Protein AF-A0A2U9CJK7-F1 (afdb_monomer_lite)

Sequence (145 aa):
MDGEAGDVMVTSANRKRSVVTGSARKMKDNAADWHNLMMRWNKLNEDGFNVAEKIVNIRLSQSDQQLLVGESSSSSSAAPAGGAAELEDECCKLQDVVNKMVAVVTKMECLMTSQRGIQDLEEFQFGPEGRKVPQFHTWNTKQFG

Radius of gyration: 31.99 Å; chains: 1; bounding box: 86×52×101 Å

pLDDT: mean 79.3, std 20.82, range [36.84, 98.75]

Organism: Scophthalmus maximus (NCBI:txid52904)

Structure (mmCIF, N/CA/C/O backbone):
data_AF-A0A2U9CJK7-F1
#
_entry.id   AF-A0A2U9CJK7-F1
#
loop_
_atom_site.group_PDB
_atom_site.id
_atom_site.type_symbol
_atom_site.label_atom_id
_atom_site.label_alt_id
_atom_site.label_comp_id
_atom_site.label_asym_id
_atom_site.label_entity_id
_atom_site.label_seq_id
_atom_site.pdbx_PDB_ins_code
_atom_site.Cartn_x
_atom_site.Cartn_y
_atom_site.Cartn_z
_atom_site.occupancy
_atom_site.B_iso_or_equiv
_atom_site.auth_seq_id
_atom_site.auth_comp_id
_atom_site.auth_asym_id
_atom_site.auth_atom_id
_atom_site.pdbx_PDB_model_num
ATOM 1 N N . MET A 1 1 ? 58.699 35.894 -3.008 1.00 37.53 1 MET A N 1
ATOM 2 C CA . MET A 1 1 ? 58.166 36.415 -4.280 1.00 37.53 1 MET A CA 1
ATOM 3 C C . MET A 1 1 ? 57.292 35.322 -4.869 1.00 37.53 1 MET A C 1
ATOM 5 O O . MET A 1 1 ? 57.749 34.559 -5.705 1.00 37.53 1 MET A O 1
ATOM 9 N N . ASP A 1 2 ? 56.205 34.968 -4.190 1.00 38.47 2 ASP A N 1
ATOM 10 C CA . ASP A 1 2 ? 54.937 35.720 -4.081 1.00 38.47 2 ASP A CA 1
ATOM 11 C C . ASP A 1 2 ? 54.183 35.726 -5.407 1.00 38.47 2 ASP A C 1
ATOM 13 O O . ASP A 1 2 ? 54.681 36.234 -6.409 1.00 38.47 2 ASP A O 1
ATOM 17 N N . GLY A 1 3 ? 52.983 35.148 -5.377 1.00 38.56 3 GLY A N 1
ATOM 18 C CA . GLY A 1 3 ? 52.067 35.079 -6.509 1.00 38.56 3 GLY A CA 1
ATOM 19 C C . GLY A 1 3 ? 50.958 34.051 -6.303 1.00 38.56 3 GLY A C 1
ATOM 20 O O . GLY A 1 3 ? 50.815 33.134 -7.103 1.00 38.56 3 GLY A O 1
ATOM 21 N N . GLU A 1 4 ? 50.226 34.179 -5.197 1.00 41.97 4 GLU A N 1
ATOM 22 C CA . GLU A 1 4 ? 48.951 33.508 -4.936 1.00 41.97 4 GLU A CA 1
ATOM 23 C C . GLU A 1 4 ? 47.826 34.093 -5.817 1.00 41.97 4 GLU A C 1
ATOM 25 O O . GLU A 1 4 ? 47.912 35.233 -6.272 1.00 41.97 4 GLU A O 1
ATOM 30 N N . ALA A 1 5 ? 46.744 33.315 -5.925 1.00 41.09 5 ALA A N 1
ATOM 31 C CA . ALA A 1 5 ? 45.352 33.703 -6.170 1.00 41.09 5 ALA A CA 1
ATOM 32 C C . ALA A 1 5 ? 44.794 33.486 -7.585 1.00 41.09 5 ALA A C 1
ATOM 34 O O . ALA A 1 5 ? 45.120 34.161 -8.558 1.00 41.09 5 ALA A O 1
ATOM 35 N N . GLY A 1 6 ? 43.838 32.560 -7.640 1.00 36.84 6 GLY A N 1
ATOM 36 C CA . GLY A 1 6 ? 42.960 32.336 -8.776 1.00 36.84 6 GLY A CA 1
ATOM 37 C C . GLY A 1 6 ? 42.012 31.170 -8.527 1.00 36.84 6 GLY A C 1
ATOM 38 O O . GLY A 1 6 ? 41.973 30.240 -9.324 1.00 36.84 6 GLY A O 1
ATOM 39 N N . ASP A 1 7 ? 41.305 31.203 -7.395 1.00 44.94 7 ASP A N 1
ATOM 40 C CA . ASP A 1 7 ? 40.142 30.367 -7.095 1.00 44.94 7 ASP A CA 1
ATOM 41 C C . ASP A 1 7 ? 39.129 30.459 -8.250 1.00 44.94 7 ASP A C 1
ATOM 43 O O . ASP A 1 7 ? 38.379 31.429 -8.373 1.00 44.94 7 ASP A O 1
ATOM 47 N N . VAL A 1 8 ? 39.130 29.465 -9.143 1.00 44.53 8 VAL A N 1
ATOM 48 C CA . VAL A 1 8 ? 38.043 29.286 -10.110 1.00 44.53 8 VAL A CA 1
ATOM 49 C C . VAL A 1 8 ? 36.954 28.504 -9.399 1.00 44.53 8 VAL A C 1
ATOM 51 O O . VAL A 1 8 ? 36.770 27.299 -9.573 1.00 44.53 8 VAL A O 1
ATOM 54 N N . MET A 1 9 ? 36.218 29.255 -8.590 1.00 43.03 9 MET A N 1
ATOM 55 C CA . MET A 1 9 ? 34.872 28.951 -8.157 1.00 43.03 9 MET A CA 1
ATOM 56 C C . MET A 1 9 ? 34.050 28.589 -9.406 1.00 43.03 9 MET A C 1
ATOM 58 O O . MET A 1 9 ? 33.568 29.459 -10.137 1.00 43.03 9 MET A O 1
ATOM 62 N N . VAL A 1 10 ? 33.912 27.286 -9.690 1.00 44.62 10 VAL A N 1
ATOM 63 C CA . VAL A 1 10 ? 32.959 26.788 -10.689 1.00 44.62 10 VAL A CA 1
ATOM 64 C C . VAL A 1 10 ? 31.577 27.030 -10.109 1.00 44.62 10 VAL A C 1
ATOM 66 O O . VAL A 1 10 ? 31.021 26.263 -9.324 1.00 44.62 10 VAL A O 1
ATOM 69 N N . THR A 1 11 ? 31.081 28.203 -10.470 1.00 41.19 11 THR A N 1
ATOM 70 C CA . THR A 1 11 ? 29.752 28.699 -10.193 1.00 41.19 11 THR A CA 1
ATOM 71 C C . THR A 1 11 ? 28.712 27.652 -10.573 1.00 41.19 11 THR A C 1
ATOM 73 O O . THR A 1 11 ? 28.779 26.996 -11.612 1.00 41.19 11 THR A O 1
ATOM 76 N N . SER A 1 12 ? 27.743 27.507 -9.670 1.00 53.56 12 SER A N 1
ATOM 77 C CA . SER A 1 12 ? 26.507 26.743 -9.805 1.00 53.56 12 SER A CA 1
ATOM 78 C C . SER A 1 12 ? 25.736 27.191 -11.053 1.00 53.56 12 SER A C 1
ATOM 80 O O . SER A 1 12 ? 24.807 27.995 -10.998 1.00 53.56 12 SER A O 1
ATOM 82 N N . ALA A 1 13 ? 26.149 26.695 -12.214 1.00 44.97 13 ALA A N 1
ATOM 83 C CA . ALA A 1 13 ? 25.490 26.955 -13.475 1.00 44.97 13 ALA A CA 1
ATOM 84 C C . ALA A 1 13 ? 24.366 25.932 -13.646 1.00 44.97 13 ALA A C 1
ATOM 86 O O . ALA A 1 13 ? 24.564 24.824 -14.133 1.00 44.97 13 ALA A O 1
ATOM 87 N N . ASN A 1 14 ? 23.173 26.336 -13.208 1.00 44.59 14 ASN A N 1
ATOM 88 C CA . ASN A 1 14 ? 21.893 25.915 -13.768 1.00 44.59 14 ASN A CA 1
ATOM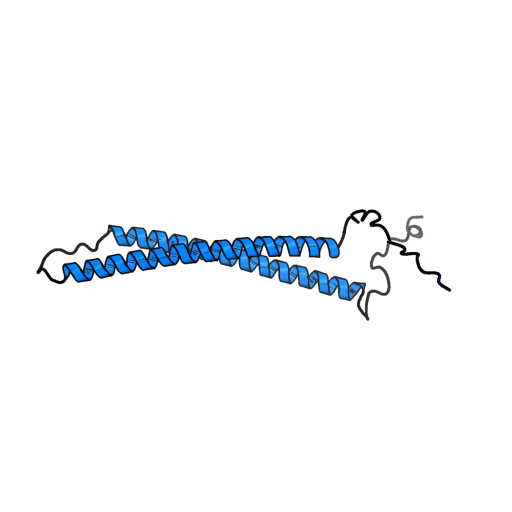 89 C C . ASN A 1 14 ? 21.770 24.398 -14.010 1.00 44.59 14 ASN A C 1
ATOM 91 O O . ASN A 1 14 ? 21.898 23.908 -15.136 1.00 44.59 14 ASN A O 1
ATOM 95 N N . ARG A 1 15 ? 21.450 23.645 -12.948 1.00 52.56 15 ARG A N 1
ATOM 96 C CA . ARG A 1 15 ? 20.969 22.261 -13.066 1.00 52.56 15 ARG A CA 1
ATOM 97 C C . ARG A 1 15 ? 19.623 22.291 -13.803 1.00 52.56 15 ARG A C 1
ATOM 99 O O . ARG A 1 15 ? 18.561 22.250 -13.187 1.00 52.56 15 ARG A O 1
ATOM 106 N N . LYS A 1 16 ? 19.656 22.395 -15.136 1.00 51.25 16 LYS A N 1
ATOM 107 C CA . LYS A 1 16 ? 18.514 22.084 -15.997 1.00 51.25 16 LYS A CA 1
ATOM 108 C C . LYS A 1 16 ? 18.050 20.708 -15.539 1.00 51.25 16 LYS A C 1
ATOM 110 O O . LYS A 1 16 ? 18.815 19.752 -15.658 1.00 51.25 16 LYS A O 1
ATOM 115 N N . ARG A 1 17 ? 16.864 20.617 -14.923 1.00 52.28 17 ARG A N 1
ATOM 116 C CA . ARG A 1 17 ? 16.255 19.332 -14.561 1.00 52.28 17 ARG A CA 1
ATOM 117 C C . ARG A 1 17 ? 16.163 18.542 -15.857 1.00 52.28 17 ARG A C 1
ATOM 119 O O . ARG A 1 17 ? 15.269 18.795 -16.661 1.00 52.28 17 ARG A O 1
ATOM 126 N N . SER A 1 18 ? 17.109 17.634 -16.087 1.00 60.75 18 SER A N 1
ATOM 127 C CA . SER A 1 18 ? 16.954 16.650 -17.139 1.00 60.75 18 SER A CA 1
ATOM 128 C C . SER A 1 18 ? 15.657 15.925 -16.815 1.00 60.75 18 SER A C 1
ATOM 130 O O . SER A 1 18 ? 15.408 15.524 -15.673 1.00 60.75 18 SER A O 1
ATOM 132 N N . VAL A 1 19 ? 14.759 15.866 -17.792 1.00 57.56 19 VAL A N 1
ATOM 133 C CA . VAL A 1 19 ? 13.541 15.079 -17.664 1.00 57.56 19 VAL A CA 1
ATOM 134 C C . VAL A 1 19 ? 14.016 13.633 -17.609 1.00 57.56 19 VAL A C 1
ATOM 136 O O . VAL A 1 19 ? 14.273 13.013 -18.634 1.00 57.56 19 VAL A O 1
ATOM 139 N N . VAL A 1 20 ? 14.230 13.131 -16.393 1.00 66.88 20 VAL A N 1
ATOM 140 C CA . VAL A 1 20 ? 14.661 11.756 -16.150 1.00 66.88 20 VAL A CA 1
ATOM 141 C C . VAL A 1 20 ? 13.613 10.865 -16.794 1.00 66.88 20 VAL A C 1
ATOM 143 O O . VAL A 1 20 ? 12.437 11.054 -16.505 1.00 66.88 20 VAL A O 1
ATOM 146 N N . THR A 1 21 ? 13.989 9.964 -17.694 1.00 73.25 21 THR A N 1
ATOM 147 C CA . THR A 1 21 ? 13.089 9.014 -18.372 1.00 73.25 21 THR A CA 1
ATOM 148 C C . THR A 1 21 ? 13.590 7.589 -18.140 1.00 73.25 21 THR A C 1
ATOM 150 O O . THR A 1 21 ? 14.679 7.394 -17.602 1.00 73.25 21 THR A O 1
ATOM 153 N N . GLY A 1 22 ? 12.778 6.585 -18.484 1.00 84.62 22 GLY A N 1
ATOM 154 C CA . GLY A 1 22 ? 13.168 5.179 -18.345 1.00 84.62 22 GLY A CA 1
ATOM 155 C C . GLY A 1 22 ? 13.427 4.760 -16.892 1.00 84.62 22 GLY A C 1
ATOM 156 O O . GLY A 1 22 ? 12.702 5.169 -15.980 1.00 84.62 22 GLY A O 1
ATOM 157 N N . SER A 1 23 ? 14.456 3.938 -16.685 1.00 87.94 23 SER A N 1
ATOM 158 C CA . SER A 1 23 ? 14.801 3.322 -15.398 1.00 87.94 23 SER A CA 1
ATOM 159 C C . SER A 1 23 ? 15.053 4.334 -14.286 1.00 87.94 23 SER A C 1
ATOM 161 O O . SER A 1 23 ? 14.502 4.197 -13.199 1.00 87.94 23 SER A O 1
ATOM 163 N N . ALA A 1 24 ? 15.794 5.409 -14.564 1.00 89.69 24 ALA A N 1
ATOM 164 C CA . ALA A 1 24 ? 16.117 6.415 -13.555 1.00 89.69 24 ALA A CA 1
ATOM 165 C C . ALA A 1 24 ? 14.867 7.141 -13.016 1.00 89.69 24 ALA A C 1
ATOM 167 O O . ALA A 1 24 ? 14.820 7.505 -11.840 1.00 89.69 24 ALA A O 1
ATOM 168 N N . ARG A 1 25 ? 13.822 7.321 -13.843 1.00 92.38 25 ARG A N 1
ATOM 169 C CA . ARG A 1 25 ? 12.543 7.883 -13.376 1.00 92.38 25 ARG A CA 1
ATOM 170 C C . ARG A 1 25 ? 11.843 6.883 -12.472 1.00 92.38 25 ARG A C 1
ATOM 172 O O . ARG A 1 25 ? 11.485 7.239 -11.358 1.00 92.38 25 ARG A O 1
ATOM 179 N N . LYS A 1 26 ? 11.719 5.635 -12.931 1.00 93.25 26 LYS A N 1
ATOM 180 C CA . LYS A 1 26 ? 11.079 4.565 -12.159 1.00 93.25 26 LYS A CA 1
ATOM 181 C C . LYS A 1 26 ? 11.752 4.348 -10.804 1.00 93.25 26 LYS A C 1
ATOM 183 O O . LYS A 1 26 ? 11.056 4.174 -9.819 1.00 93.25 26 LYS A O 1
ATOM 188 N N . MET A 1 27 ? 13.081 4.420 -10.729 1.00 92.75 27 MET A N 1
ATOM 189 C CA . MET A 1 27 ? 13.807 4.333 -9.457 1.00 92.75 27 MET A CA 1
ATOM 190 C C . MET A 1 27 ? 13.447 5.477 -8.506 1.00 92.75 27 MET A C 1
ATOM 192 O O . MET A 1 27 ? 13.253 5.251 -7.314 1.00 92.75 27 MET A O 1
ATOM 196 N N . LYS A 1 28 ? 13.337 6.706 -9.025 1.00 94.69 28 LYS A N 1
ATOM 197 C CA . LYS A 1 28 ? 12.937 7.864 -8.222 1.00 94.69 28 LYS A CA 1
ATOM 198 C C . LYS A 1 28 ? 11.496 7.732 -7.721 1.00 94.69 28 LYS A C 1
ATOM 200 O O . LYS A 1 28 ? 11.240 8.028 -6.557 1.00 94.69 28 LYS A O 1
ATOM 205 N N . ASP A 1 29 ? 10.588 7.286 -8.581 1.00 94.88 29 ASP A N 1
ATOM 206 C CA . ASP A 1 29 ? 9.184 7.077 -8.223 1.00 94.88 29 ASP A CA 1
ATOM 207 C C . ASP A 1 29 ? 9.058 5.940 -7.189 1.00 94.88 29 ASP A C 1
ATOM 209 O O . ASP A 1 29 ? 8.463 6.147 -6.134 1.00 94.88 29 ASP A O 1
ATOM 213 N N . ASN A 1 30 ? 9.749 4.808 -7.395 1.00 95.38 30 ASN A N 1
ATOM 214 C CA . ASN A 1 30 ? 9.834 3.709 -6.425 1.00 95.38 30 ASN A CA 1
ATOM 215 C C . ASN A 1 30 ? 10.343 4.190 -5.058 1.00 95.38 30 ASN A C 1
ATOM 217 O O . ASN A 1 30 ? 9.821 3.765 -4.032 1.00 95.38 30 ASN A O 1
ATOM 221 N N . ALA A 1 31 ? 11.354 5.064 -5.019 1.00 96.44 31 ALA A N 1
ATOM 222 C CA . ALA A 1 31 ? 11.877 5.607 -3.765 1.00 96.44 31 ALA A CA 1
ATOM 223 C C . ALA A 1 31 ? 10.841 6.479 -3.033 1.00 96.44 31 ALA A C 1
ATOM 225 O O . ALA A 1 31 ? 10.715 6.398 -1.810 1.00 96.44 31 ALA A O 1
ATOM 226 N N . ALA A 1 32 ? 10.079 7.290 -3.773 1.00 97.50 32 ALA A N 1
ATOM 227 C CA . ALA A 1 32 ? 8.993 8.081 -3.204 1.00 97.50 32 ALA A CA 1
ATOM 228 C C . ALA A 1 32 ? 7.866 7.185 -2.664 1.00 97.50 32 ALA A C 1
ATOM 230 O O . ALA A 1 32 ? 7.387 7.400 -1.549 1.00 97.50 32 ALA A O 1
ATOM 231 N N . ASP A 1 33 ? 7.484 6.148 -3.410 1.00 97.88 33 ASP A N 1
ATOM 232 C CA . ASP A 1 33 ? 6.462 5.191 -2.985 1.00 97.88 33 ASP A CA 1
ATOM 233 C C . ASP A 1 33 ? 6.901 4.391 -1.758 1.00 97.88 33 ASP A C 1
ATOM 235 O O . ASP A 1 33 ? 6.120 4.234 -0.818 1.00 97.88 33 ASP A O 1
ATOM 239 N N . TRP A 1 34 ? 8.166 3.969 -1.703 1.00 98.19 34 TRP A N 1
ATOM 240 C CA . TRP A 1 34 ? 8.754 3.338 -0.523 1.00 98.19 34 TRP A CA 1
ATOM 241 C C . TRP A 1 34 ? 8.653 4.223 0.714 1.00 98.19 34 TRP A C 1
ATOM 243 O O . TRP A 1 34 ? 8.188 3.771 1.759 1.00 98.19 34 TRP A O 1
ATOM 253 N N . HIS A 1 35 ? 9.035 5.495 0.595 1.00 98.31 35 HIS A N 1
ATOM 254 C CA . HIS A 1 35 ? 8.919 6.446 1.696 1.00 98.31 35 HIS A CA 1
ATOM 255 C C . HIS A 1 35 ? 7.462 6.600 2.161 1.00 98.31 35 HIS A C 1
ATOM 257 O O . HIS A 1 35 ? 7.173 6.516 3.355 1.00 98.31 35 HIS A O 1
ATOM 263 N N . ASN A 1 36 ? 6.526 6.747 1.220 1.00 98.50 36 ASN A N 1
ATOM 264 C CA . ASN A 1 36 ? 5.101 6.852 1.526 1.00 98.50 36 ASN A CA 1
ATOM 265 C C . ASN A 1 36 ? 4.561 5.595 2.229 1.00 98.50 36 ASN A C 1
ATOM 267 O O . ASN A 1 36 ? 3.751 5.705 3.152 1.00 98.50 36 ASN A O 1
ATOM 271 N N . LEU A 1 37 ? 4.991 4.403 1.808 1.00 98.62 37 LEU A N 1
ATOM 272 C CA . LEU A 1 37 ? 4.606 3.140 2.439 1.00 98.62 37 LEU A CA 1
ATOM 273 C C . LEU A 1 37 ? 5.200 3.005 3.844 1.00 98.62 37 LEU A C 1
ATOM 275 O O . LEU A 1 37 ? 4.480 2.590 4.747 1.00 98.62 37 LEU A O 1
ATOM 279 N N . MET A 1 38 ? 6.450 3.421 4.057 1.00 98.56 38 MET A N 1
ATOM 280 C CA . MET A 1 38 ? 7.075 3.438 5.386 1.00 98.56 38 MET A CA 1
ATOM 281 C C . MET A 1 38 ? 6.332 4.352 6.362 1.00 98.56 38 MET A C 1
ATOM 283 O O . MET A 1 38 ? 6.054 3.957 7.492 1.00 98.56 38 MET A O 1
ATOM 287 N N . MET A 1 39 ? 5.935 5.548 5.921 1.00 98.56 39 MET A N 1
ATOM 288 C CA . MET A 1 39 ? 5.133 6.457 6.747 1.00 98.56 39 MET A CA 1
ATOM 289 C C . MET A 1 39 ? 3.779 5.841 7.124 1.00 98.56 39 MET A C 1
ATOM 291 O O . MET A 1 39 ? 3.341 5.942 8.269 1.00 98.56 39 MET A O 1
ATOM 295 N N . ARG A 1 40 ? 3.120 5.160 6.176 1.00 98.56 40 ARG A N 1
ATOM 296 C CA . ARG A 1 40 ? 1.860 4.446 6.439 1.00 98.56 40 ARG A CA 1
ATOM 297 C C . ARG A 1 40 ? 2.050 3.271 7.396 1.00 98.56 40 ARG A C 1
ATOM 299 O O . ARG A 1 40 ? 1.211 3.084 8.267 1.00 98.56 40 ARG A O 1
ATOM 306 N N . TRP A 1 41 ? 3.128 2.506 7.240 1.00 98.75 41 TRP A N 1
ATOM 307 C CA . TRP A 1 41 ? 3.484 1.399 8.127 1.00 98.75 41 TRP A CA 1
ATOM 308 C C . TRP A 1 41 ? 3.670 1.873 9.570 1.00 98.75 41 TRP A C 1
ATOM 310 O O . TRP A 1 41 ? 3.062 1.312 10.475 1.00 98.75 41 TRP A O 1
ATOM 320 N N . ASN A 1 42 ? 4.440 2.945 9.779 1.00 98.56 42 ASN A N 1
ATOM 321 C CA . ASN A 1 42 ? 4.670 3.507 11.112 1.00 98.56 42 ASN A CA 1
ATOM 322 C C . ASN A 1 42 ? 3.363 3.949 11.772 1.00 98.56 42 ASN A C 1
ATOM 324 O O . ASN A 1 42 ? 3.091 3.558 12.903 1.00 98.56 42 ASN A O 1
ATOM 328 N N . LYS A 1 43 ? 2.513 4.668 11.030 1.00 98.69 43 LYS A N 1
ATOM 329 C CA . LYS A 1 43 ? 1.195 5.065 11.529 1.00 98.69 43 LYS A CA 1
ATOM 330 C C . LYS A 1 43 ? 0.331 3.858 11.910 1.00 98.69 43 LYS A C 1
ATOM 332 O O . LYS A 1 43 ? -0.282 3.861 12.966 1.00 98.69 43 LYS A O 1
ATOM 337 N N . LEU A 1 44 ? 0.286 2.824 11.067 1.00 98.69 44 LEU A N 1
ATOM 338 C CA . LEU A 1 44 ? -0.489 1.617 11.365 1.00 98.69 44 LEU A CA 1
ATOM 339 C C . LEU A 1 44 ? 0.051 0.862 12.586 1.00 98.69 44 LEU A C 1
ATOM 341 O O . LEU A 1 44 ? -0.749 0.319 13.338 1.00 98.69 44 LEU A O 1
ATOM 345 N N . ASN A 1 45 ? 1.369 0.848 12.810 1.00 98.38 45 ASN A N 1
ATOM 346 C CA . ASN A 1 45 ? 1.938 0.280 14.035 1.00 98.38 45 ASN A CA 1
ATOM 347 C C . ASN A 1 45 ? 1.475 1.048 15.271 1.00 98.38 45 ASN A C 1
ATOM 349 O O . ASN A 1 45 ? 1.012 0.427 16.221 1.00 98.38 45 ASN A O 1
ATOM 353 N N . GLU A 1 46 ? 1.573 2.379 15.257 1.00 98.56 46 GLU A N 1
ATOM 354 C CA . GLU A 1 46 ? 1.101 3.225 16.360 1.00 98.56 46 GLU A CA 1
ATOM 355 C C . GLU A 1 46 ? -0.396 3.007 16.623 1.00 98.56 46 GLU A C 1
ATOM 357 O O . GLU A 1 46 ? -0.793 2.735 17.755 1.00 98.56 46 GLU A O 1
ATOM 362 N N . ASP A 1 47 ? -1.222 3.043 15.572 1.00 98.50 47 ASP A N 1
ATOM 363 C CA . ASP A 1 47 ? -2.661 2.775 15.658 1.00 98.50 47 ASP A CA 1
ATOM 364 C C . ASP A 1 47 ? -2.933 1.372 16.241 1.00 98.50 47 ASP A C 1
ATOM 366 O O . ASP A 1 47 ? -3.791 1.216 17.110 1.00 98.50 47 ASP A O 1
ATOM 370 N N . GLY A 1 48 ? -2.180 0.354 15.811 1.00 98.50 48 GLY A N 1
ATOM 371 C CA . GLY A 1 48 ? -2.297 -1.022 16.298 1.00 98.50 48 GLY A CA 1
ATOM 372 C C . GLY A 1 48 ? -1.925 -1.177 17.772 1.00 98.50 48 GLY A C 1
ATOM 373 O O . GLY A 1 48 ? -2.659 -1.826 18.516 1.00 98.50 48 GLY A O 1
ATOM 374 N N . PHE A 1 49 ? -0.835 -0.542 18.217 1.00 98.56 49 PHE A N 1
ATOM 375 C CA . PHE A 1 49 ? -0.447 -0.529 19.630 1.00 98.56 49 PHE A CA 1
ATOM 376 C C . PHE A 1 49 ? -1.492 0.171 20.499 1.00 98.56 49 PHE A C 1
ATOM 378 O O . PHE A 1 49 ? -1.850 -0.361 21.545 1.00 98.56 49 PHE A O 1
ATOM 385 N N . ASN A 1 50 ? -2.045 1.297 20.040 1.00 98.56 50 ASN A N 1
ATOM 386 C CA . ASN A 1 50 ? -3.100 2.010 20.763 1.00 98.56 50 ASN A CA 1
ATOM 387 C C . ASN A 1 50 ? -4.370 1.155 20.927 1.00 98.56 50 ASN A C 1
ATOM 389 O O . ASN A 1 50 ? -4.995 1.165 21.986 1.00 98.56 50 ASN A O 1
ATOM 393 N N . VAL A 1 51 ? -4.773 0.408 19.892 1.00 98.31 51 VAL A N 1
ATOM 394 C CA . VAL A 1 51 ? -5.919 -0.516 19.985 1.00 98.31 51 VAL A CA 1
ATOM 395 C C . VAL A 1 51 ? -5.599 -1.688 20.920 1.00 98.31 51 VAL A C 1
ATOM 397 O O . VAL A 1 51 ? -6.412 -2.038 21.773 1.00 98.31 51 VAL A O 1
ATOM 400 N N . ALA A 1 52 ? -4.399 -2.266 20.824 1.00 98.19 52 ALA A N 1
ATOM 401 C CA . ALA A 1 52 ? -3.972 -3.348 21.710 1.00 98.19 52 ALA A CA 1
ATOM 402 C C . ALA A 1 52 ? -3.933 -2.916 23.188 1.00 98.19 52 ALA A C 1
ATOM 404 O O . ALA A 1 52 ? -4.370 -3.667 24.059 1.00 98.19 52 ALA A O 1
ATOM 405 N N . GLU A 1 53 ? -3.474 -1.696 23.474 1.00 98.00 53 GLU A N 1
ATOM 406 C CA . GLU A 1 53 ? -3.486 -1.118 24.820 1.00 98.00 53 GLU A CA 1
ATOM 407 C C . GLU A 1 53 ? -4.913 -1.020 25.377 1.00 98.00 53 GLU A C 1
ATOM 409 O O . GLU A 1 53 ? -5.170 -1.446 26.503 1.00 98.00 53 GLU A O 1
ATOM 414 N N . LYS A 1 54 ? -5.876 -0.543 24.576 1.00 96.94 54 LYS A N 1
ATOM 415 C CA . LYS A 1 54 ? -7.292 -0.496 24.979 1.00 96.94 54 LYS A CA 1
ATOM 416 C C . LYS A 1 54 ? -7.847 -1.878 25.299 1.00 96.94 54 LYS A C 1
ATOM 418 O O . LYS A 1 54 ? -8.496 -2.040 26.329 1.00 96.94 54 LYS A O 1
ATOM 423 N N . ILE A 1 55 ? -7.559 -2.875 24.461 1.00 96.50 55 ILE A N 1
ATOM 424 C CA . ILE A 1 55 ? -7.973 -4.269 24.689 1.00 96.50 55 ILE A CA 1
ATOM 425 C C . ILE A 1 55 ? -7.457 -4.760 26.045 1.00 96.50 55 ILE A C 1
ATOM 427 O O . ILE A 1 55 ? -8.218 -5.322 26.836 1.00 96.50 55 ILE A O 1
ATOM 431 N N . VAL A 1 56 ? -6.175 -4.526 26.336 1.00 96.12 56 VAL A N 1
ATOM 432 C CA . VAL A 1 56 ? -5.556 -4.911 27.610 1.00 96.12 56 VAL A CA 1
ATOM 433 C C . VAL A 1 56 ? -6.217 -4.181 28.783 1.00 96.12 56 VAL A C 1
ATOM 435 O O . VAL A 1 56 ? -6.588 -4.827 29.763 1.00 96.12 56 VAL A O 1
ATOM 438 N N . ASN A 1 57 ? -6.462 -2.875 28.666 1.00 94.94 57 ASN A N 1
ATOM 439 C CA . ASN A 1 57 ? -7.117 -2.073 29.704 1.00 94.94 57 ASN A CA 1
ATOM 440 C C . ASN A 1 57 ? -8.561 -2.527 29.993 1.00 94.94 57 ASN A C 1
ATOM 442 O O . ASN A 1 57 ? -8.960 -2.603 31.160 1.00 94.94 57 ASN A O 1
ATOM 446 N N . ILE A 1 58 ? -9.334 -2.894 28.963 1.00 92.69 58 ILE A N 1
ATOM 447 C CA . ILE A 1 58 ? -10.681 -3.471 29.124 1.00 92.69 58 ILE A CA 1
ATOM 448 C C . ILE A 1 58 ? -10.598 -4.797 29.893 1.00 92.69 58 ILE A C 1
ATOM 450 O O . ILE A 1 58 ? -11.366 -5.025 30.830 1.00 92.69 58 ILE A O 1
ATOM 454 N N . ARG A 1 59 ? -9.641 -5.668 29.544 1.00 90.62 59 ARG A N 1
ATOM 455 C CA . ARG A 1 59 ? -9.435 -6.964 30.217 1.00 90.62 59 ARG A CA 1
ATOM 456 C C . ARG A 1 59 ? -9.008 -6.817 31.679 1.00 90.62 59 ARG A C 1
ATOM 458 O O . ARG A 1 59 ? -9.511 -7.556 32.527 1.00 90.62 59 ARG A O 1
ATOM 465 N N . LEU A 1 60 ? -8.117 -5.873 31.978 1.00 90.56 60 LEU A N 1
ATOM 466 C CA . LEU A 1 60 ? -7.709 -5.536 33.347 1.00 90.56 60 LEU A CA 1
ATOM 467 C C . LEU A 1 60 ? -8.913 -5.070 34.168 1.00 90.56 60 LEU A C 1
ATOM 469 O O . LEU A 1 60 ? -9.203 -5.651 35.208 1.00 90.56 60 LEU A O 1
ATOM 473 N N . SER A 1 61 ? -9.695 -4.130 33.633 1.00 88.62 61 SER A N 1
ATOM 474 C CA . SER A 1 61 ? -10.888 -3.597 34.307 1.00 88.62 61 SER A CA 1
ATOM 475 C C . SER A 1 61 ? -11.943 -4.678 34.596 1.00 88.62 61 SER A C 1
ATOM 477 O O . SER A 1 61 ? -12.585 -4.662 35.645 1.00 88.62 61 SER A O 1
ATOM 479 N N . GLN A 1 62 ? -12.116 -5.646 33.686 1.00 86.12 62 GLN A N 1
ATOM 480 C CA . GLN A 1 62 ? -12.993 -6.809 33.894 1.00 86.12 62 GLN A CA 1
ATOM 481 C C . GLN A 1 62 ? -12.473 -7.748 34.992 1.00 86.12 62 GLN A C 1
ATOM 483 O O . GLN A 1 62 ? -13.267 -8.302 35.754 1.00 86.12 62 GLN A O 1
ATOM 488 N N . SER A 1 63 ? -11.153 -7.928 35.069 1.00 82.00 63 SER A N 1
ATOM 489 C CA . SER A 1 63 ? -10.502 -8.784 36.068 1.00 82.00 63 SER A CA 1
ATOM 490 C C . SER A 1 63 ? -10.584 -8.163 37.466 1.00 82.00 63 SER A C 1
ATOM 492 O O . SER A 1 63 ? -10.954 -8.848 38.419 1.00 82.00 63 SER A O 1
ATOM 494 N N . ASP A 1 64 ? -10.345 -6.854 37.576 1.00 80.69 64 ASP A N 1
ATOM 495 C CA . ASP A 1 64 ? -10.462 -6.101 38.829 1.00 80.69 64 ASP A CA 1
ATOM 496 C C . ASP A 1 64 ? -11.908 -6.096 39.356 1.00 80.69 64 ASP A C 1
ATOM 498 O O . ASP A 1 64 ? -12.141 -6.283 40.551 1.00 80.69 64 ASP A O 1
ATOM 502 N N . GLN A 1 65 ? -12.905 -5.971 38.467 1.00 73.69 65 GLN A N 1
ATOM 503 C CA . GLN A 1 65 ? -14.319 -6.109 38.843 1.00 73.69 65 GLN A CA 1
ATOM 504 C C . GLN A 1 65 ? -14.667 -7.516 39.346 1.00 73.69 65 GLN A C 1
ATOM 506 O O . GLN A 1 65 ? -15.447 -7.641 40.288 1.00 73.69 65 GLN A O 1
ATOM 511 N N . GLN A 1 66 ? -14.104 -8.578 38.760 1.00 65.88 66 GLN A N 1
ATOM 512 C CA . GLN A 1 66 ? -14.334 -9.946 39.244 1.00 65.88 66 GLN A CA 1
ATOM 513 C C . GLN A 1 66 ? -13.721 -10.193 40.627 1.00 65.88 66 GLN A C 1
ATOM 515 O O . GLN A 1 66 ? -14.334 -10.885 41.439 1.00 65.88 66 GLN A O 1
ATOM 520 N N . LEU A 1 67 ? -12.553 -9.609 40.914 1.00 65.06 67 LEU A N 1
ATOM 521 C CA . LEU A 1 67 ? -11.903 -9.711 42.224 1.00 65.06 67 LEU A CA 1
ATOM 522 C C . LEU A 1 67 ? -12.722 -9.037 43.338 1.00 65.06 67 LEU A C 1
ATOM 524 O O . LEU A 1 67 ? -12.855 -9.607 44.416 1.00 65.06 67 LEU A O 1
ATOM 528 N N . LEU A 1 68 ? -13.331 -7.878 43.064 1.00 59.16 68 LEU A N 1
ATOM 529 C CA . LEU A 1 68 ? -14.145 -7.128 44.035 1.00 59.16 68 LEU A CA 1
ATOM 530 C C . LEU A 1 68 ? -15.511 -7.774 44.341 1.00 59.16 68 LEU A C 1
ATOM 532 O O . LEU A 1 68 ? -16.082 -7.542 45.404 1.00 59.16 68 LEU A O 1
ATOM 536 N N . VAL A 1 69 ? -16.051 -8.588 43.429 1.00 56.50 69 VAL A N 1
ATOM 537 C CA . VAL A 1 69 ? -17.345 -9.280 43.612 1.00 56.50 69 VAL A CA 1
ATOM 538 C C . VAL A 1 69 ? -17.186 -10.612 44.369 1.00 56.50 69 VAL A C 1
ATOM 540 O O . VAL A 1 69 ? -18.160 -11.148 44.896 1.00 56.50 69 VAL A O 1
ATOM 543 N N . GLY A 1 70 ? -15.958 -11.129 44.502 1.00 51.09 70 GLY A N 1
ATOM 544 C CA . GLY A 1 70 ? -15.654 -12.397 45.177 1.00 51.09 70 GLY A CA 1
ATOM 545 C C . GLY A 1 70 ? -15.819 -12.411 46.705 1.00 51.09 70 GLY A C 1
ATOM 546 O O . GLY A 1 70 ? -15.768 -13.486 47.298 1.00 51.09 70 GLY A O 1
ATOM 547 N N . GLU A 1 71 ? -16.045 -11.262 47.352 1.00 50.84 71 GLU A N 1
ATOM 548 C CA . GLU A 1 71 ? -16.115 -11.148 48.821 1.00 50.84 71 GLU A CA 1
ATOM 549 C C . GLU A 1 71 ? -17.543 -11.016 49.386 1.00 50.84 71 GLU A C 1
ATOM 551 O O . GLU A 1 71 ? -17.726 -10.943 50.600 1.00 50.84 71 GLU A O 1
ATOM 556 N N . SER A 1 72 ? -18.589 -11.013 48.551 1.00 45.00 72 SER A N 1
ATOM 557 C CA . SER A 1 72 ? -19.982 -10.948 49.021 1.00 45.00 72 SER A CA 1
ATOM 558 C C . SER A 1 72 ? -20.857 -12.014 48.366 1.00 45.00 72 SER A C 1
ATOM 560 O O . SER A 1 72 ? -21.116 -12.013 47.168 1.00 45.00 72 SER A O 1
ATOM 562 N N . SER A 1 73 ? -21.292 -12.954 49.202 1.00 51.81 73 SER A N 1
ATOM 563 C CA . SER A 1 73 ? -22.080 -14.142 48.888 1.00 51.81 73 SER A CA 1
ATOM 564 C C . SER A 1 73 ? -23.268 -13.932 47.937 1.00 51.81 73 SER A C 1
ATOM 566 O O . SER A 1 73 ? -24.117 -13.079 48.160 1.00 51.81 73 SER A O 1
ATOM 568 N N . SER A 1 74 ? -23.387 -14.873 46.992 1.00 57.16 74 SER A N 1
ATOM 569 C CA . SER A 1 74 ? -24.623 -15.449 46.436 1.00 57.16 74 SER A CA 1
ATOM 570 C C . SER A 1 74 ? -25.691 -14.481 45.895 1.00 57.16 74 SER A C 1
ATOM 572 O O . SER A 1 74 ? -26.573 -14.038 46.624 1.00 57.16 74 SER A O 1
ATOM 574 N N . SER A 1 75 ? -25.698 -14.246 44.578 1.00 42.53 75 SER A N 1
ATOM 575 C CA . SER A 1 75 ? -26.860 -14.480 43.692 1.00 42.53 75 SER A CA 1
ATOM 576 C C . SER A 1 75 ? -26.680 -13.828 42.311 1.00 42.53 75 SER A C 1
ATOM 578 O O . SER A 1 75 ? -26.219 -12.702 42.185 1.00 42.53 75 SER A O 1
ATOM 580 N N . SER A 1 76 ? -27.148 -14.550 41.289 1.00 41.97 76 SER A N 1
ATOM 581 C CA . SER A 1 76 ? -27.536 -14.055 39.958 1.00 41.97 76 SER A CA 1
ATOM 582 C C . SER A 1 76 ? -26.412 -13.717 38.972 1.00 41.97 76 SER A C 1
ATOM 584 O O . SER A 1 76 ? -25.890 -12.612 38.885 1.00 41.97 76 SER A O 1
ATOM 586 N N . SER A 1 77 ? -26.138 -14.712 38.132 1.00 49.66 77 SER A N 1
ATOM 587 C CA . SER A 1 77 ? -25.456 -14.622 36.847 1.00 49.66 77 SER A CA 1
ATOM 588 C C . SER A 1 77 ? -25.979 -13.477 35.969 1.00 49.66 77 SER A C 1
ATOM 590 O O . SER A 1 77 ? -27.019 -13.598 35.323 1.00 49.66 77 SER A O 1
ATOM 592 N N . ALA A 1 78 ? -25.198 -12.414 35.859 1.00 45.72 78 ALA A N 1
ATOM 593 C CA . ALA A 1 78 ? -25.118 -11.624 34.644 1.00 45.72 78 ALA A CA 1
ATOM 594 C C . ALA A 1 78 ? -23.648 -11.246 34.471 1.00 45.72 78 ALA A C 1
ATOM 596 O O . ALA A 1 78 ? -23.125 -10.397 35.187 1.00 45.72 78 ALA A O 1
ATOM 597 N N . ALA A 1 79 ? -22.960 -11.923 33.547 1.00 50.66 79 ALA A N 1
ATOM 598 C CA . ALA A 1 79 ? -21.683 -11.425 33.052 1.00 50.66 79 ALA A CA 1
ATOM 599 C C . ALA A 1 79 ? -21.880 -9.957 32.627 1.00 50.66 79 ALA A C 1
ATOM 601 O O . ALA A 1 79 ? -22.947 -9.645 32.085 1.00 50.66 79 ALA A O 1
ATOM 602 N N . PRO A 1 80 ? -20.919 -9.048 32.865 1.00 54.38 80 PRO A N 1
ATOM 603 C CA . PRO A 1 80 ? -21.081 -7.646 32.509 1.00 54.38 80 PRO A CA 1
ATOM 604 C C . PRO A 1 80 ? -21.139 -7.532 30.981 1.00 54.38 80 PRO A C 1
ATOM 606 O O . PRO A 1 80 ? -20.120 -7.435 30.301 1.00 54.38 80 PRO A O 1
ATOM 609 N N . ALA A 1 81 ? -22.353 -7.575 30.429 1.00 53.66 81 ALA A N 1
ATOM 610 C CA . ALA A 1 81 ? -22.615 -7.612 28.993 1.00 53.66 81 ALA A CA 1
ATOM 611 C C . ALA A 1 81 ? -22.073 -6.372 28.257 1.00 53.66 81 ALA A C 1
ATOM 613 O O . ALA A 1 81 ? -21.848 -6.427 27.052 1.00 53.66 81 ALA A O 1
ATOM 614 N N . GLY A 1 82 ? -21.808 -5.277 28.982 1.00 59.66 82 GLY A N 1
ATOM 615 C CA . GLY A 1 82 ? -21.227 -4.053 28.426 1.00 59.66 82 GLY A CA 1
ATOM 616 C C . GLY A 1 82 ? -19.775 -4.207 27.961 1.00 59.66 82 GLY A C 1
ATOM 617 O O . GLY A 1 82 ? -19.433 -3.731 26.886 1.00 59.66 82 GLY A O 1
ATOM 618 N N . GLY A 1 83 ? -18.933 -4.925 28.713 1.00 72.50 83 GLY A N 1
ATOM 619 C CA . GLY A 1 83 ? -17.503 -5.034 28.393 1.00 72.50 83 GLY A CA 1
ATOM 620 C C . GLY A 1 83 ? -17.185 -6.031 27.275 1.00 72.50 83 GLY A C 1
ATOM 621 O O . GLY A 1 83 ? -16.145 -5.924 26.633 1.00 72.50 83 GLY A O 1
ATOM 622 N N . ALA A 1 84 ? -18.065 -7.006 27.034 1.00 83.31 84 ALA A N 1
ATOM 623 C CA . ALA A 1 84 ? -17.863 -8.008 25.988 1.00 83.31 84 ALA A CA 1
ATOM 624 C C . ALA A 1 84 ? -18.046 -7.416 24.580 1.00 83.31 84 ALA A C 1
ATOM 626 O O . ALA A 1 84 ? -17.253 -7.707 23.691 1.00 83.31 84 ALA A O 1
ATOM 627 N N . ALA A 1 85 ? -19.055 -6.559 24.393 1.00 89.06 85 ALA A N 1
ATOM 628 C CA . ALA A 1 85 ? -19.309 -5.907 23.110 1.00 89.06 85 ALA A CA 1
ATOM 629 C C . ALA A 1 85 ? -18.217 -4.883 22.753 1.00 89.06 85 ALA A C 1
ATOM 631 O O . ALA A 1 85 ? -17.769 -4.840 21.612 1.00 89.06 85 ALA A O 1
ATOM 632 N N . GLU A 1 86 ? -17.756 -4.098 23.731 1.00 92.50 86 GLU A N 1
ATOM 633 C CA . GLU A 1 86 ? -16.654 -3.143 23.544 1.00 92.50 86 GLU A CA 1
ATOM 634 C C . GLU A 1 86 ? -15.335 -3.853 23.206 1.00 92.50 86 GLU A C 1
ATOM 636 O O . GLU A 1 86 ? -14.600 -3.431 22.316 1.00 92.50 86 GLU A O 1
ATOM 641 N N . LEU A 1 87 ? -15.060 -4.979 23.870 1.00 93.62 87 LEU A N 1
ATOM 642 C CA . LEU A 1 87 ? -13.888 -5.795 23.579 1.00 93.62 87 LEU A CA 1
ATOM 643 C C . LEU A 1 87 ? -13.922 -6.370 22.155 1.00 93.62 87 LEU A C 1
ATOM 645 O O . LEU A 1 87 ? -12.895 -6.366 21.480 1.00 93.62 87 LEU A O 1
ATOM 649 N N . GLU A 1 88 ? -15.077 -6.868 21.706 1.00 95.44 88 GLU A N 1
ATOM 650 C CA . GLU A 1 88 ? -15.251 -7.388 20.344 1.00 95.44 88 GLU A CA 1
ATOM 651 C C . GLU A 1 88 ? -15.022 -6.286 19.298 1.00 95.44 88 GLU A C 1
ATOM 653 O O . GLU A 1 88 ? -14.324 -6.509 18.309 1.00 95.44 88 GLU A O 1
ATOM 658 N N . ASP A 1 89 ? -15.535 -5.076 19.542 1.00 96.44 89 ASP A N 1
ATOM 659 C CA . ASP A 1 89 ? -15.327 -3.915 18.670 1.00 96.44 89 ASP A CA 1
ATOM 660 C C . ASP A 1 89 ? -13.839 -3.534 18.566 1.00 96.44 89 ASP A C 1
ATOM 662 O O . ASP A 1 89 ? -13.316 -3.353 17.464 1.00 96.44 89 ASP A O 1
ATOM 666 N N . GLU A 1 90 ? -13.109 -3.489 19.685 1.00 97.50 90 GLU A N 1
ATOM 667 C CA . GLU A 1 90 ? -11.662 -3.235 19.653 1.00 97.50 90 GLU A CA 1
ATOM 668 C C . GLU A 1 90 ? -10.878 -4.378 18.976 1.00 97.50 90 GLU A C 1
ATOM 670 O O . GLU A 1 90 ? -9.934 -4.110 18.227 1.00 97.50 90 GLU A O 1
ATOM 675 N N . CYS A 1 91 ? -11.289 -5.643 19.135 1.00 97.88 91 CYS A N 1
ATOM 676 C CA . CYS A 1 91 ? -10.700 -6.763 18.386 1.00 97.88 91 CYS A CA 1
ATOM 677 C C . CYS A 1 91 ? -10.924 -6.613 16.872 1.00 97.88 91 CYS A C 1
ATOM 679 O O . CYS A 1 91 ? -9.991 -6.803 16.087 1.00 97.88 91 CYS A O 1
ATOM 681 N N . CYS A 1 92 ? -12.131 -6.218 16.459 1.00 98.12 92 CYS A N 1
ATOM 682 C CA . CYS A 1 92 ? -12.456 -5.948 15.059 1.00 98.12 92 CYS A CA 1
ATOM 683 C C . CYS A 1 92 ? -11.600 -4.801 14.495 1.00 98.12 92 CYS A C 1
ATOM 685 O O . CYS A 1 92 ? -11.026 -4.929 13.410 1.00 98.12 92 CYS A O 1
ATOM 687 N N . LYS A 1 93 ? -11.428 -3.707 15.251 1.00 98.38 93 LYS A N 1
ATOM 688 C CA . LYS A 1 93 ? -10.537 -2.594 14.870 1.00 98.38 93 LYS A CA 1
ATOM 689 C C . LYS A 1 93 ? -9.090 -3.048 14.708 1.00 98.38 93 LYS A C 1
ATOM 691 O O . LYS A 1 93 ? -8.428 -2.638 13.753 1.00 98.38 93 LYS A O 1
ATOM 696 N N . LEU A 1 94 ? -8.592 -3.895 15.610 1.00 98.50 94 LEU A N 1
ATOM 697 C CA . LEU A 1 94 ? -7.233 -4.429 15.513 1.00 98.50 94 LEU A CA 1
ATOM 698 C C . LEU A 1 94 ? -7.069 -5.285 14.254 1.00 98.50 94 LEU A C 1
ATOM 700 O O . LEU A 1 94 ? -6.084 -5.135 13.529 1.00 98.50 94 LEU A O 1
ATOM 704 N N . GLN A 1 95 ? -8.056 -6.130 13.950 1.00 98.56 95 GLN A N 1
ATOM 705 C CA . GLN A 1 95 ? -8.061 -6.939 12.734 1.00 98.56 95 GLN A CA 1
ATOM 706 C C . GLN A 1 95 ? -8.011 -6.066 11.471 1.00 98.56 95 GLN A C 1
ATOM 708 O O . GLN A 1 95 ? -7.254 -6.364 10.543 1.00 98.56 95 GLN A O 1
ATOM 713 N N . ASP A 1 96 ? -8.745 -4.953 11.442 1.00 98.62 96 ASP A N 1
ATOM 714 C CA . ASP A 1 96 ? -8.696 -3.987 10.341 1.00 98.62 96 ASP A CA 1
ATOM 715 C C . ASP A 1 96 ? -7.324 -3.321 10.187 1.00 98.62 96 ASP A C 1
ATOM 717 O O . ASP A 1 96 ? -6.864 -3.106 9.059 1.00 98.62 96 ASP A O 1
ATOM 721 N N . VAL A 1 97 ? -6.655 -2.988 11.295 1.00 98.69 97 VAL A N 1
ATOM 722 C CA . VAL A 1 97 ? -5.279 -2.465 11.269 1.00 98.69 97 VAL A CA 1
ATOM 723 C C . VAL A 1 97 ? -4.339 -3.501 10.659 1.00 98.69 97 VAL A C 1
ATOM 725 O O . VAL A 1 97 ? -3.615 -3.178 9.717 1.00 98.69 97 VAL A O 1
ATOM 728 N N . VAL A 1 98 ? -4.407 -4.756 11.110 1.00 98.62 98 VAL A N 1
ATOM 729 C CA . VAL A 1 98 ? -3.582 -5.852 10.579 1.00 98.62 98 VAL A CA 1
ATOM 730 C C . VAL A 1 98 ? -3.837 -6.064 9.084 1.00 98.62 98 VAL A C 1
ATOM 732 O O . VAL A 1 98 ? -2.890 -6.149 8.304 1.00 98.62 98 VAL A O 1
ATOM 735 N N . ASN A 1 99 ? -5.096 -6.054 8.641 1.00 98.75 99 ASN A N 1
ATOM 736 C CA . ASN A 1 99 ? -5.441 -6.173 7.221 1.00 98.75 99 ASN A CA 1
ATOM 737 C C . ASN A 1 99 ? -4.823 -5.038 6.383 1.00 98.75 99 ASN A C 1
ATOM 739 O O . ASN A 1 99 ? -4.298 -5.265 5.289 1.00 98.75 99 ASN A O 1
ATOM 743 N N . LYS A 1 100 ? -4.830 -3.804 6.903 1.00 98.69 100 LYS A N 1
ATOM 744 C CA . LYS A 1 100 ? -4.169 -2.658 6.257 1.00 98.69 100 LYS A CA 1
ATOM 745 C C . LYS A 1 100 ? -2.647 -2.809 6.245 1.00 98.69 100 LYS A C 1
ATOM 747 O O . LYS A 1 100 ? -2.024 -2.448 5.247 1.00 98.69 100 LYS A O 1
ATOM 752 N N . MET A 1 101 ? -2.050 -3.351 7.308 1.00 98.69 101 MET A N 1
ATOM 753 C CA . MET A 1 101 ? -0.611 -3.636 7.375 1.00 98.69 101 MET A CA 1
ATOM 754 C C . MET A 1 101 ? -0.200 -4.670 6.325 1.00 98.69 101 MET A C 1
ATOM 756 O O . MET A 1 101 ? 0.761 -4.432 5.594 1.00 98.69 101 MET A O 1
ATOM 760 N N . VAL A 1 102 ? -0.972 -5.752 6.166 1.00 98.69 102 VAL A N 1
ATOM 761 C CA . VAL A 1 102 ? -0.768 -6.745 5.097 1.00 98.69 102 VAL A CA 1
ATOM 762 C C . VAL A 1 102 ? -0.774 -6.064 3.729 1.00 98.69 102 VAL A C 1
ATOM 764 O O . VAL A 1 102 ? 0.159 -6.240 2.950 1.00 98.69 102 VAL A O 1
ATOM 767 N N . ALA A 1 103 ? -1.755 -5.199 3.457 1.00 98.56 103 ALA A N 1
ATOM 768 C CA . ALA A 1 103 ? -1.819 -4.473 2.189 1.00 98.56 103 ALA A CA 1
ATOM 769 C C . ALA A 1 103 ? -0.614 -3.539 1.949 1.00 98.56 103 ALA A C 1
ATOM 771 O O . ALA A 1 103 ? -0.227 -3.319 0.798 1.00 98.56 103 ALA A O 1
ATOM 772 N N . VAL A 1 104 ? -0.018 -2.966 3.003 1.00 98.62 104 VAL A N 1
ATOM 773 C CA . VAL A 1 104 ? 1.224 -2.179 2.895 1.00 98.62 104 VAL A CA 1
ATOM 774 C C . VAL A 1 104 ? 2.405 -3.082 2.544 1.00 98.62 104 VAL A C 1
ATOM 776 O O . VAL A 1 104 ? 3.135 -2.758 1.607 1.00 98.62 104 VAL A O 1
ATOM 779 N N . VAL A 1 105 ? 2.555 -4.223 3.221 1.00 98.50 105 VAL A N 1
ATOM 780 C CA . VAL A 1 105 ? 3.633 -5.191 2.952 1.00 98.50 105 VAL A CA 1
ATOM 781 C C . VAL A 1 105 ? 3.544 -5.729 1.525 1.00 98.50 105 VAL A C 1
ATOM 783 O O . VAL A 1 105 ? 4.531 -5.675 0.799 1.00 98.50 105 VAL A O 1
ATOM 786 N N . THR A 1 106 ? 2.355 -6.109 1.052 1.00 98.62 106 THR A N 1
ATOM 787 C CA . THR A 1 106 ? 2.165 -6.561 -0.337 1.00 98.62 106 THR A CA 1
ATOM 788 C C . THR A 1 106 ? 2.593 -5.500 -1.358 1.00 98.62 106 THR A C 1
ATOM 790 O O . THR A 1 106 ? 3.177 -5.811 -2.397 1.00 98.62 106 THR A O 1
ATOM 793 N N . LYS A 1 107 ? 2.342 -4.213 -1.080 1.00 98.56 107 LYS A N 1
ATOM 794 C CA . LYS A 1 107 ? 2.811 -3.121 -1.950 1.00 98.56 107 LYS A CA 1
ATOM 795 C C . LYS A 1 107 ? 4.329 -2.971 -1.911 1.00 98.56 107 LYS A C 1
ATOM 797 O O . LYS A 1 107 ? 4.931 -2.752 -2.958 1.00 98.56 107 LYS A O 1
ATOM 802 N N . MET A 1 108 ? 4.941 -3.105 -0.737 1.00 98.56 108 MET A N 1
ATOM 803 C CA . MET A 1 108 ? 6.398 -3.084 -0.581 1.00 98.56 108 MET A CA 1
ATOM 804 C C . MET A 1 108 ? 7.063 -4.238 -1.347 1.00 98.56 108 MET A C 1
ATOM 806 O O . MET A 1 108 ? 8.023 -4.015 -2.082 1.00 98.56 108 MET A O 1
ATOM 810 N N . GLU A 1 109 ? 6.513 -5.450 -1.264 1.00 98.38 109 GLU A N 1
ATOM 811 C CA . GLU A 1 109 ? 6.967 -6.612 -2.039 1.00 98.38 109 GLU A CA 1
ATOM 812 C C . GLU A 1 109 ? 6.859 -6.358 -3.548 1.00 98.38 109 GLU A C 1
ATOM 814 O O . GLU A 1 109 ? 7.807 -6.600 -4.298 1.00 98.38 109 GLU A O 1
ATOM 819 N N . CYS A 1 110 ? 5.744 -5.777 -4.002 1.00 97.44 110 CYS A N 1
ATOM 820 C CA . CYS A 1 110 ? 5.575 -5.381 -5.398 1.00 97.44 110 CYS A CA 1
ATOM 821 C C . CYS A 1 110 ? 6.658 -4.377 -5.840 1.00 97.44 110 CYS A C 1
ATOM 823 O O . CYS A 1 110 ? 7.279 -4.560 -6.892 1.00 97.44 110 CYS A O 1
ATOM 825 N N . LEU A 1 111 ? 6.978 -3.370 -5.018 1.00 97.06 111 LEU A N 1
ATOM 826 C CA . LEU A 1 111 ? 8.081 -2.446 -5.308 1.00 97.06 111 LEU A CA 1
ATOM 827 C C . LEU A 1 111 ? 9.436 -3.161 -5.391 1.00 97.06 111 LEU A C 1
ATOM 829 O O . LEU A 1 111 ? 10.231 -2.824 -6.269 1.00 97.06 111 LEU A O 1
ATOM 833 N N . MET A 1 112 ? 9.697 -4.165 -4.546 1.00 97.19 112 MET A N 1
ATOM 834 C CA . MET A 1 112 ? 10.920 -4.976 -4.640 1.00 97.19 112 MET A CA 1
ATOM 835 C C . MET A 1 112 ? 11.004 -5.723 -5.970 1.00 97.19 112 MET A C 1
ATOM 837 O O . MET A 1 112 ? 12.053 -5.707 -6.613 1.00 97.19 112 MET A O 1
ATOM 841 N N . THR A 1 113 ? 9.905 -6.333 -6.425 1.00 96.81 113 THR A N 1
ATOM 842 C CA . THR A 1 113 ? 9.881 -7.025 -7.726 1.00 96.81 113 THR A CA 1
ATOM 843 C C . THR A 1 113 ? 10.091 -6.060 -8.898 1.00 96.81 113 THR A C 1
ATOM 845 O O . THR A 1 113 ? 10.882 -6.345 -9.796 1.00 96.81 113 THR A O 1
ATOM 848 N N . SER A 1 114 ? 9.474 -4.873 -8.854 1.00 94.38 114 SER A N 1
ATOM 849 C CA . SER A 1 114 ? 9.682 -3.800 -9.837 1.00 94.38 114 SER A CA 1
ATOM 850 C C . SER A 1 114 ? 11.144 -3.345 -9.866 1.00 94.38 114 SER A C 1
ATOM 852 O O . SER A 1 114 ? 11.758 -3.265 -10.931 1.00 94.38 114 SER A O 1
ATOM 854 N N . GLN A 1 115 ? 11.739 -3.115 -8.691 1.00 95.62 115 GLN A N 1
ATOM 855 C CA . GLN A 1 115 ? 13.148 -2.752 -8.562 1.00 95.62 115 GLN A CA 1
ATOM 856 C C . GLN A 1 115 ? 14.071 -3.859 -9.077 1.00 95.62 115 GLN A C 1
ATOM 858 O O . GLN A 1 115 ? 15.111 -3.563 -9.674 1.00 95.62 115 GLN A O 1
ATOM 863 N N . ARG A 1 116 ? 13.697 -5.132 -8.887 1.00 96.56 116 ARG A N 1
ATOM 864 C CA . ARG A 1 116 ? 14.454 -6.251 -9.443 1.00 96.56 116 ARG A CA 1
ATOM 865 C C . ARG A 1 116 ? 14.457 -6.224 -10.962 1.00 96.56 116 ARG A C 1
ATOM 867 O O . ARG A 1 116 ? 15.540 -6.201 -11.533 1.00 96.56 116 ARG A O 1
ATOM 874 N N . GLY A 1 117 ? 13.284 -6.081 -11.576 1.00 94.12 117 GLY A N 1
ATOM 875 C CA . GLY A 1 117 ? 13.165 -5.970 -13.028 1.00 94.12 117 GLY A CA 1
ATOM 876 C C . GLY A 1 117 ? 13.913 -4.768 -13.616 1.00 94.12 117 GLY A C 1
ATOM 877 O O . GLY A 1 117 ? 14.445 -4.863 -14.718 1.00 94.12 117 GLY A O 1
ATOM 878 N N . ILE A 1 118 ? 14.006 -3.647 -12.888 1.00 93.56 118 ILE A N 1
ATOM 879 C CA . ILE A 1 118 ? 14.846 -2.513 -13.306 1.00 9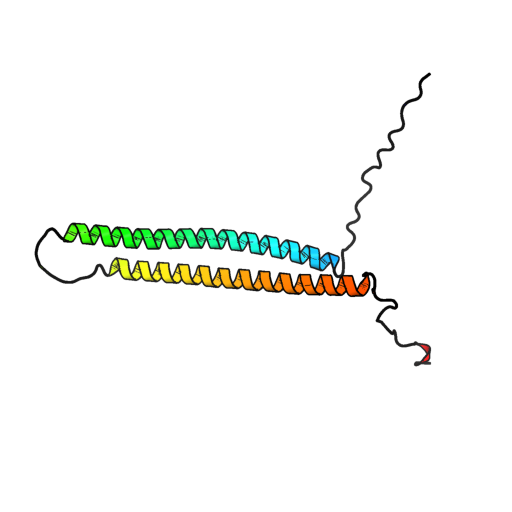3.56 118 ILE A CA 1
ATOM 880 C C . ILE A 1 118 ? 16.329 -2.896 -13.281 1.00 93.56 118 ILE A C 1
ATOM 882 O O . ILE A 1 118 ? 17.020 -2.631 -14.258 1.00 93.56 118 ILE A O 1
ATOM 886 N N . GLN A 1 119 ? 16.821 -3.528 -12.209 1.00 92.56 119 GLN A N 1
ATOM 887 C CA . GLN A 1 119 ? 18.226 -3.952 -12.148 1.00 92.56 119 GLN A CA 1
ATOM 888 C C . GLN A 1 119 ? 18.565 -4.934 -13.275 1.00 92.56 119 GLN A C 1
ATOM 890 O O . GLN A 1 119 ? 19.585 -4.758 -13.933 1.00 92.56 119 GLN A O 1
ATOM 895 N N . ASP A 1 120 ? 17.704 -5.918 -13.528 1.00 92.56 120 ASP A N 1
ATOM 896 C CA . ASP A 1 120 ? 17.929 -6.915 -14.579 1.00 92.56 120 ASP A CA 1
ATOM 897 C C . ASP A 1 120 ? 17.969 -6.254 -15.967 1.00 92.56 120 ASP A C 1
ATOM 899 O O . ASP A 1 120 ? 18.774 -6.615 -16.827 1.00 92.56 120 ASP A O 1
ATOM 903 N N . LEU A 1 121 ? 17.128 -5.237 -16.180 1.00 89.75 121 LEU A N 1
ATOM 904 C CA . LEU A 1 121 ? 17.110 -4.459 -17.413 1.00 89.75 121 LEU A CA 1
ATOM 905 C C . LEU A 1 121 ? 18.379 -3.613 -17.594 1.00 89.75 121 LEU A C 1
ATOM 907 O O . LEU A 1 121 ? 18.884 -3.524 -18.714 1.00 89.75 121 LEU A O 1
ATOM 911 N N . GLU A 1 122 ? 18.869 -2.980 -16.528 1.00 90.69 122 GLU A N 1
ATOM 912 C CA . GLU A 1 122 ? 20.108 -2.196 -16.559 1.00 90.69 122 GLU A CA 1
ATOM 913 C C . GLU A 1 122 ? 21.326 -3.094 -16.797 1.00 90.69 122 GLU A C 1
ATOM 915 O O . GLU A 1 122 ? 22.149 -2.776 -17.651 1.00 90.69 122 GLU A O 1
ATOM 920 N N . GLU A 1 123 ? 21.400 -4.249 -16.131 1.00 90.44 123 GLU A N 1
ATOM 921 C CA . GLU A 1 123 ? 22.447 -5.254 -16.352 1.00 90.44 123 GLU A CA 1
ATOM 922 C C . GLU A 1 123 ? 22.438 -5.746 -17.806 1.00 90.44 123 GLU A C 1
ATOM 924 O O . GLU A 1 123 ? 23.470 -5.788 -18.470 1.00 90.44 123 GLU A O 1
ATOM 929 N N . PHE A 1 124 ? 21.256 -6.032 -18.358 1.00 86.25 124 PHE A N 1
ATOM 930 C CA . PHE A 1 124 ? 21.133 -6.432 -19.757 1.00 86.25 124 PHE A CA 1
ATOM 931 C C . PHE A 1 124 ? 21.578 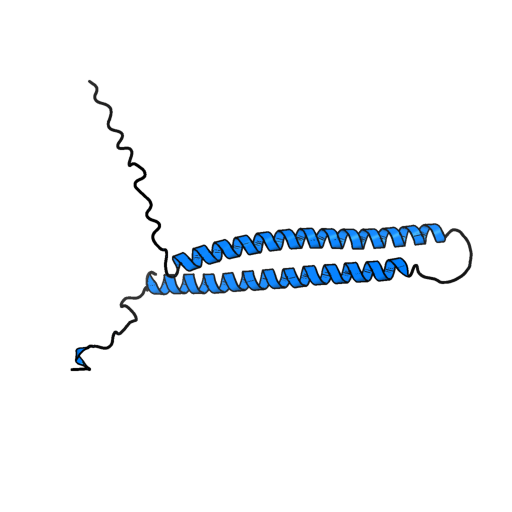-5.338 -20.742 1.00 86.25 124 PHE A C 1
ATOM 933 O O . PHE A 1 124 ? 22.122 -5.637 -21.806 1.00 86.25 124 PHE A O 1
ATOM 940 N N . GLN A 1 125 ? 21.317 -4.063 -20.442 1.00 85.25 125 GLN A N 1
ATOM 941 C CA . GLN A 1 125 ? 21.652 -2.958 -21.346 1.00 85.25 125 GLN A CA 1
ATOM 942 C C . GLN A 1 125 ? 23.108 -2.506 -21.230 1.00 85.25 125 GLN A C 1
ATOM 944 O O . GLN A 1 125 ? 23.722 -2.219 -22.256 1.00 85.25 125 GLN A O 1
ATOM 949 N N . PHE A 1 126 ? 23.643 -2.443 -20.012 1.00 84.38 126 PHE A N 1
ATOM 950 C CA . PHE A 1 126 ? 24.899 -1.759 -19.696 1.00 84.38 126 PHE A CA 1
ATOM 951 C C . PHE A 1 126 ? 25.900 -2.619 -18.912 1.00 84.38 126 PHE A C 1
ATOM 953 O O . PHE A 1 126 ? 26.994 -2.140 -18.618 1.00 84.38 126 PHE A O 1
ATOM 960 N N . GLY A 1 127 ? 25.547 -3.858 -18.560 1.00 85.94 127 GLY A N 1
ATOM 961 C CA . GLY A 1 127 ? 26.433 -4.787 -17.860 1.00 85.94 127 GLY A CA 1
ATOM 962 C C . GLY A 1 127 ? 27.622 -5.259 -18.713 1.00 85.94 127 GLY A C 1
ATOM 963 O O . GLY A 1 127 ? 27.738 -4.897 -19.887 1.00 85.94 127 GLY A O 1
ATOM 964 N N . PRO A 1 128 ? 28.520 -6.094 -18.160 1.00 83.38 128 PRO A N 1
ATOM 965 C CA . PRO A 1 128 ? 29.722 -6.576 -18.853 1.00 83.38 128 PRO A CA 1
ATOM 966 C C . PRO A 1 128 ? 29.411 -7.375 -20.130 1.00 83.38 128 PRO A C 1
ATOM 968 O O . PRO A 1 128 ? 30.119 -7.267 -21.129 1.00 83.38 128 PRO A O 1
ATOM 971 N N . GLU A 1 129 ? 28.318 -8.140 -20.101 1.00 80.50 129 GLU A N 1
ATOM 972 C CA . GLU A 1 129 ? 27.736 -8.881 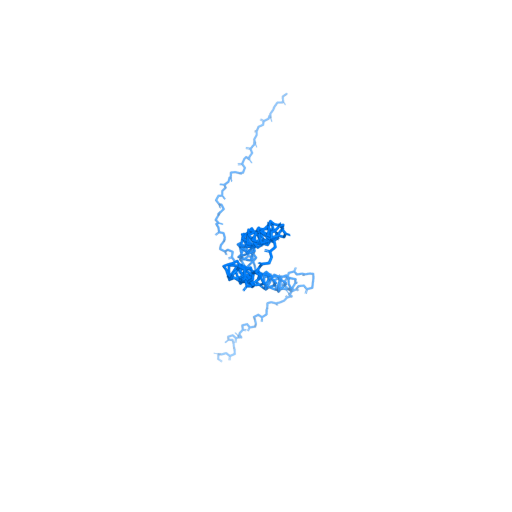-21.235 1.00 80.50 129 GLU A CA 1
ATOM 973 C C . GLU A 1 129 ? 26.695 -8.037 -22.003 1.00 80.50 129 GLU A C 1
ATOM 975 O O . GLU A 1 129 ? 25.951 -8.553 -22.839 1.00 80.50 129 GLU A O 1
ATOM 980 N N . GLY A 1 130 ? 26.604 -6.743 -21.681 1.00 72.62 130 GLY A N 1
ATOM 981 C CA . GLY A 1 130 ? 25.532 -5.838 -22.064 1.00 72.62 130 GLY A CA 1
ATOM 982 C C . GLY A 1 130 ? 25.275 -5.768 -23.568 1.00 72.62 130 GLY A C 1
ATOM 983 O O . GLY A 1 130 ? 26.092 -6.134 -24.419 1.00 72.62 130 GLY A O 1
ATOM 984 N N . ARG A 1 131 ? 24.078 -5.296 -23.908 1.00 72.44 131 ARG A N 1
ATOM 985 C CA . ARG A 1 131 ? 23.529 -5.334 -25.264 1.00 72.44 131 ARG A CA 1
ATOM 986 C C . ARG A 1 131 ? 24.494 -4.749 -26.317 1.00 72.44 131 ARG A C 1
ATOM 988 O O . ARG A 1 131 ? 24.700 -3.543 -26.387 1.00 72.44 131 ARG A O 1
ATOM 995 N N . LYS A 1 132 ? 24.978 -5.600 -27.234 1.00 67.88 132 LYS A N 1
ATOM 996 C CA . LYS A 1 132 ? 25.889 -5.208 -28.335 1.00 67.88 132 LYS A CA 1
ATOM 997 C C . LYS A 1 132 ? 25.229 -4.399 -29.465 1.00 67.88 132 LYS A C 1
ATOM 999 O O . LYS A 1 132 ? 25.924 -3.670 -30.164 1.00 67.88 132 LYS A O 1
ATOM 1004 N N . VAL A 1 133 ? 23.912 -4.532 -29.679 1.00 63.06 133 VAL A N 1
ATOM 1005 C CA . VAL A 1 133 ? 23.158 -3.858 -30.762 1.00 63.06 133 VAL A CA 1
ATOM 1006 C C . VAL A 1 133 ? 21.745 -3.491 -30.279 1.00 63.06 133 VAL A C 1
ATOM 1008 O O . VAL A 1 133 ? 21.127 -4.312 -29.599 1.00 63.06 133 VAL A O 1
ATOM 1011 N N . PRO A 1 134 ? 21.183 -2.308 -30.604 1.00 65.50 134 PRO A N 1
ATOM 1012 C CA . PRO A 1 134 ? 19.815 -1.950 -30.223 1.00 65.50 134 PRO A CA 1
ATOM 1013 C C . PRO A 1 134 ? 18.778 -2.975 -30.713 1.00 65.50 134 PRO A C 1
ATOM 1015 O O . PRO A 1 134 ? 18.819 -3.417 -31.854 1.00 65.50 134 PRO A O 1
ATOM 1018 N N . GLN A 1 135 ? 17.807 -3.322 -29.861 1.00 63.44 135 GLN A N 1
ATOM 1019 C CA . GLN A 1 135 ? 16.782 -4.338 -30.152 1.00 63.44 135 GLN A CA 1
ATOM 1020 C C . GLN A 1 135 ? 15.754 -3.884 -31.206 1.00 63.44 135 GLN A C 1
ATOM 1022 O O . GLN A 1 135 ? 15.030 -4.703 -31.772 1.00 63.44 135 GLN A O 1
ATOM 1027 N N . PHE A 1 136 ? 15.703 -2.583 -31.503 1.00 58.62 136 PHE A N 1
ATOM 1028 C CA . PHE A 1 136 ? 14.828 -2.041 -32.531 1.00 58.62 136 PHE A CA 1
ATOM 1029 C C . PHE A 1 136 ? 15.426 -2.303 -33.911 1.00 58.62 136 PHE A C 1
ATOM 1031 O O . PHE A 1 136 ? 16.236 -1.531 -34.417 1.00 58.62 136 PHE A O 1
ATOM 1038 N N . HIS A 1 137 ? 14.979 -3.391 -34.529 1.00 54.66 137 HIS A N 1
ATOM 1039 C CA . HIS A 1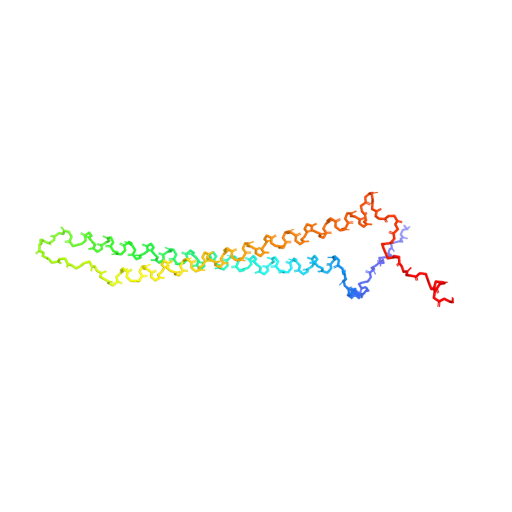 137 ? 15.031 -3.531 -35.975 1.00 54.66 137 HIS A CA 1
ATOM 1040 C C . HIS A 1 137 ? 13.955 -2.592 -36.518 1.00 54.66 137 HIS A C 1
ATOM 1042 O O . HIS A 1 137 ? 12.793 -2.977 -36.659 1.00 54.66 137 HIS A O 1
ATOM 1048 N N . THR A 1 138 ? 14.298 -1.323 -36.739 1.00 65.00 138 THR A N 1
ATOM 1049 C CA . THR A 1 138 ? 13.464 -0.493 -37.605 1.00 65.00 138 THR A CA 1
ATOM 1050 C C . THR A 1 138 ? 13.323 -1.230 -38.929 1.00 65.00 138 THR A C 1
ATOM 1052 O O . THR A 1 138 ? 14.294 -1.769 -39.468 1.00 65.00 138 THR A O 1
ATOM 1055 N N . TRP A 1 139 ? 12.091 -1.321 -39.422 1.00 60.97 139 TRP A N 1
ATOM 1056 C CA . TRP A 1 139 ? 11.840 -1.873 -40.743 1.00 60.97 139 TRP A CA 1
ATOM 1057 C C . TRP A 1 139 ? 12.676 -1.084 -41.746 1.00 60.97 139 TRP A C 1
ATOM 1059 O O . TRP A 1 139 ? 12.665 0.149 -41.746 1.00 60.97 139 TRP A O 1
ATOM 1069 N N . ASN A 1 140 ? 13.454 -1.793 -42.559 1.00 62.59 140 ASN A N 1
ATOM 1070 C CA . ASN A 1 140 ? 14.263 -1.161 -43.582 1.00 62.59 140 ASN A CA 1
ATOM 1071 C C . ASN A 1 140 ? 13.312 -0.485 -44.579 1.00 62.59 140 ASN A C 1
ATOM 1073 O O . ASN A 1 140 ? 12.564 -1.167 -45.274 1.00 62.59 140 ASN A O 1
ATOM 1077 N N . THR A 1 141 ? 13.352 0.844 -44.682 1.00 62.28 141 THR A N 1
ATOM 1078 C CA . THR A 1 141 ? 12.534 1.611 -45.637 1.00 62.28 141 THR A CA 1
ATOM 1079 C C . THR A 1 141 ? 12.762 1.193 -47.092 1.00 62.28 141 THR A C 1
ATOM 1081 O O . THR A 1 141 ? 11.880 1.394 -47.918 1.00 62.28 141 THR A O 1
ATOM 1084 N N . LYS A 1 142 ? 13.882 0.526 -47.410 1.00 69.94 142 LYS A N 1
ATOM 1085 C CA . LYS A 1 142 ? 14.144 -0.080 -48.729 1.00 69.94 142 LYS A CA 1
ATOM 1086 C C . LYS A 1 142 ? 13.250 -1.289 -49.051 1.00 69.94 142 LYS A C 1
ATOM 1088 O O . LYS A 1 142 ? 13.277 -1.745 -50.184 1.00 69.94 142 LYS A O 1
ATOM 1093 N N . GLN A 1 143 ? 12.503 -1.836 -48.087 1.00 61.06 143 GLN A N 1
ATOM 1094 C CA . GLN A 1 143 ? 11.519 -2.912 -48.307 1.00 61.06 143 GLN A CA 1
ATOM 1095 C C . GLN A 1 143 ? 10.113 -2.378 -48.641 1.00 61.06 143 GLN A C 1
ATOM 1097 O O . GLN A 1 143 ? 9.216 -3.169 -48.911 1.00 61.06 143 GLN A O 1
ATOM 1102 N N . PHE A 1 144 ? 9.931 -1.053 -48.629 1.00 61.19 144 PHE A N 1
ATOM 1103 C CA . PHE A 1 144 ? 8.683 -0.357 -48.968 1.00 61.19 144 PHE A CA 1
ATOM 1104 C C . PHE A 1 144 ? 8.858 0.595 -50.165 1.00 61.19 144 PHE A C 1
ATOM 1106 O O . PHE A 1 144 ? 8.135 1.585 -50.268 1.00 61.19 144 PHE A O 1
ATOM 1113 N N . GLY A 1 145 ? 9.848 0.324 -51.025 1.00 52.47 145 GLY A N 1
ATOM 1114 C CA . GLY A 1 145 ? 10.116 1.064 -52.262 1.00 52.47 145 GLY A CA 1
ATOM 1115 C C . GLY A 1 145 ? 9.632 0.312 -53.488 1.00 52.47 145 GLY A C 1
ATOM 1116 O O . GLY A 1 145 ? 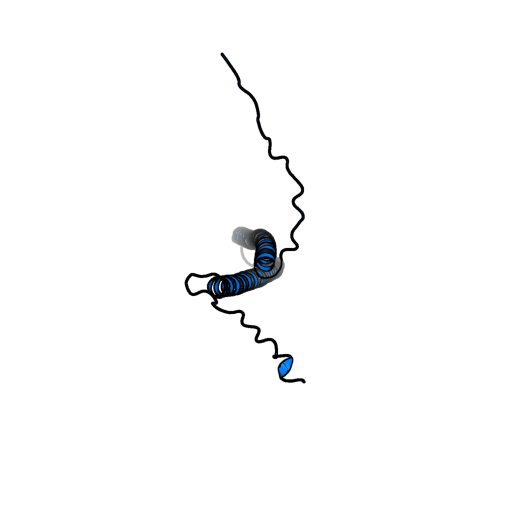9.902 -0.908 -53.547 1.00 52.47 145 GLY A O 1
#

Secondary structure (DSSP, 8-state):
---------------------HHHHHHHHHHHHHHHHHHHHHHHHHHHHHHHHHHHHHHHHHHHHHHHHTTS--------HHHHHHHHHHHHHHHHHHHHHHHHHHHHHHHHHHHHHHHHHHHHHHSTT--SS-S-----GGG--

Foldseek 3Di:
DDDDDDPPPPDPPDPPPDPDDDLVVLVVVLVVLVVVLVVVLVVLVVQLVVLVVVLVVLVVVLVVVVVVVVPDDDDDDDRPPVSVVVNVVSVVSNVVSVVVNVVSVVVNVVSVVVNVVSVVVCCCCPNPVHDPDDPDPDPDVVVVD

InterPro domains:
  IPR023250 Cyclin-dependent kinase 2-interacting protein [PR02040] (24-42)
  IPR023250 Cyclin-dependent kinase 2-interacting protein [PR02040] (44-60)
  IPR023250 Cyclin-dependent kinase 2-interacting protein [PR02040] (86-101)
  IPR023250 Cyclin-dependent kinase 2-interacting protein [PR02040] (134-145)